Protein AF-A0A5Y2P9Z1-F1 (afdb_monomer_lite)

Foldseek 3Di:
DDDDDDDDPPPDPWDKDWDWDADPQFRTKTWIATPVGTAWIWTQGPVRDIDTDGPDDDDDPDCPVVCCVPCPPPVHDDPLRCQQPDFPDKDWADKDKPDKDFQCPPPDDAFQKDWPDKDDDPVDPTIIITIITGIWTRGNNDIDGDGD

pLDDT: mean 92.02, std 7.36, range [66.0, 98.75]

Structure (mmCIF, N/CA/C/O backbone):
data_AF-A0A5Y2P9Z1-F1
#
_entry.id   AF-A0A5Y2P9Z1-F1
#
loop_
_atom_site.group_PDB
_atom_site.id
_atom_site.type_symbol
_atom_site.label_atom_id
_atom_site.label_alt_id
_atom_site.label_comp_id
_atom_site.label_asym_id
_atom_site.label_entity_id
_atom_site.label_seq_id
_atom_site.pdbx_PDB_ins_code
_atom_site.Cartn_x
_atom_site.Cartn_y
_atom_site.Cartn_z
_atom_site.occupancy
_atom_site.B_iso_or_equiv
_atom_site.auth_seq_id
_atom_site.auth_comp_id
_atom_site.auth_asym_id
_atom_site.auth_atom_id
_atom_site.pdbx_PDB_model_num
ATOM 1 N N . ALA A 1 1 ? -35.886 14.455 26.149 1.00 67.25 1 ALA A N 1
ATOM 2 C CA . ALA A 1 1 ? -35.275 13.434 27.028 1.00 67.25 1 ALA A CA 1
ATOM 3 C C . ALA A 1 1 ? -34.103 12.786 26.298 1.00 67.25 1 ALA A C 1
ATOM 5 O O . ALA A 1 1 ? -34.228 12.558 25.100 1.00 67.25 1 ALA A O 1
ATOM 6 N N . LYS A 1 2 ? -32.978 12.516 26.974 1.00 78.50 2 LYS A N 1
ATOM 7 C CA . LYS A 1 2 ? -31.896 11.706 26.388 1.00 78.50 2 LYS A CA 1
ATOM 8 C C . LYS A 1 2 ? -32.355 10.244 26.412 1.00 78.50 2 LYS A C 1
ATOM 10 O O . LYS A 1 2 ? -32.705 9.750 27.478 1.00 78.50 2 LYS A O 1
ATOM 15 N N . ARG A 1 3 ? -32.448 9.597 25.248 1.00 88.06 3 ARG A N 1
ATOM 16 C CA . ARG A 1 3 ? -32.922 8.213 25.108 1.00 88.06 3 ARG A CA 1
ATOM 17 C C . ARG A 1 3 ? -31.726 7.314 24.818 1.00 88.06 3 ARG A C 1
ATOM 19 O O . ARG A 1 3 ? -31.027 7.544 23.838 1.00 88.06 3 ARG A O 1
ATOM 26 N N . MET A 1 4 ? -31.525 6.295 25.645 1.00 89.94 4 MET A N 1
ATOM 27 C CA . MET A 1 4 ? -30.696 5.141 25.300 1.00 89.94 4 MET A CA 1
ATOM 28 C C . MET A 1 4 ? -31.611 4.081 24.680 1.00 89.94 4 MET A C 1
ATOM 30 O O . MET A 1 4 ? -32.702 3.850 25.198 1.00 89.94 4 MET A O 1
ATOM 34 N N . THR A 1 5 ? -31.208 3.486 23.559 1.00 88.62 5 THR A N 1
ATOM 35 C CA . THR A 1 5 ? -31.968 2.418 22.891 1.00 88.62 5 THR A CA 1
ATOM 36 C C . THR A 1 5 ? -31.032 1.247 22.637 1.00 88.62 5 THR A C 1
ATOM 38 O O . THR A 1 5 ? -29.925 1.451 22.147 1.00 88.62 5 THR A O 1
ATOM 41 N N . MET A 1 6 ? -31.487 0.040 22.960 1.00 89.94 6 MET A N 1
ATOM 42 C CA . MET A 1 6 ? -30.854 -1.225 22.596 1.00 89.94 6 MET A CA 1
ATOM 43 C C . MET A 1 6 ? -31.926 -2.080 21.924 1.00 89.94 6 MET A C 1
ATOM 45 O O . MET A 1 6 ? -33.060 -2.129 22.401 1.00 89.94 6 MET A O 1
ATOM 49 N N . THR A 1 7 ? -31.597 -2.725 20.813 1.00 90.94 7 THR A N 1
ATOM 50 C CA . THR A 1 7 ? -32.539 -3.551 20.049 1.00 90.94 7 THR A CA 1
ATOM 51 C C . THR A 1 7 ? -31.838 -4.812 19.584 1.00 90.94 7 THR A C 1
ATOM 53 O O . THR A 1 7 ? -30.691 -4.746 19.154 1.00 90.94 7 THR A O 1
ATOM 56 N N . SER A 1 8 ? -32.547 -5.936 19.609 1.00 91.44 8 SER A N 1
ATOM 57 C CA . SER A 1 8 ? -32.098 -7.193 19.017 1.00 91.44 8 SER A CA 1
ATOM 58 C C . SER A 1 8 ? -33.165 -7.697 18.058 1.00 91.44 8 SER A C 1
ATOM 60 O O . SER A 1 8 ? -34.353 -7.660 18.376 1.00 91.44 8 SER A O 1
ATOM 62 N N . SER A 1 9 ? -32.733 -8.184 16.895 1.00 95.50 9 SER A N 1
ATOM 63 C CA . SER A 1 9 ? -33.605 -8.900 15.954 1.00 95.50 9 SER A CA 1
ATOM 64 C C . SER A 1 9 ? -33.667 -10.403 16.256 1.00 95.50 9 SER A C 1
ATOM 66 O O . 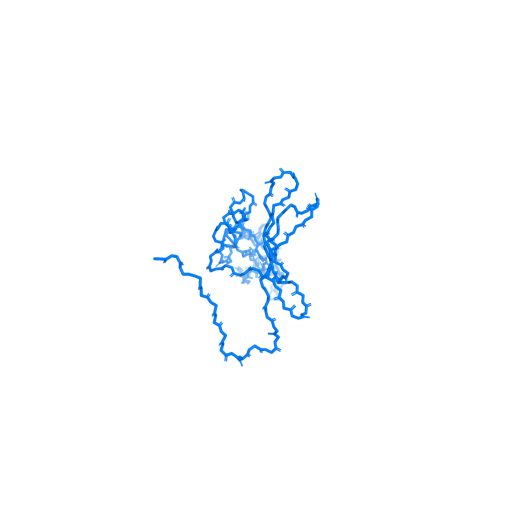SER A 1 9 ? -34.260 -11.152 15.487 1.00 95.50 9 SER A O 1
ATOM 68 N N . ASN A 1 10 ? -33.044 -10.845 17.357 1.00 94.12 10 ASN A N 1
ATOM 69 C CA . ASN A 1 10 ? -32.967 -12.243 17.784 1.00 94.12 10 ASN A CA 1
ATOM 70 C C . ASN A 1 10 ? -32.382 -13.193 16.717 1.00 94.12 10 ASN A C 1
ATOM 72 O O . ASN A 1 10 ? -32.840 -14.319 16.550 1.00 94.12 10 ASN A O 1
ATOM 76 N N . ASN A 1 11 ? -31.390 -12.718 15.963 1.00 95.31 11 ASN A N 1
ATOM 77 C CA . ASN A 1 11 ? -30.703 -13.475 14.911 1.00 95.31 11 ASN A CA 1
ATOM 78 C C . ASN A 1 11 ? -29.193 -13.635 15.157 1.00 95.31 11 ASN A C 1
ATOM 80 O O . ASN A 1 11 ? -28.513 -14.253 14.341 1.00 95.31 11 ASN A O 1
ATOM 84 N N . SER A 1 12 ? -28.665 -13.075 16.249 1.00 94.94 12 SER A N 1
ATOM 85 C CA . SER A 1 12 ? -27.287 -13.333 16.669 1.00 94.94 12 SER A CA 1
ATOM 86 C C . SER A 1 12 ? -27.182 -14.746 17.239 1.00 94.94 12 SER A C 1
ATOM 88 O O . SER A 1 12 ? -28.048 -15.165 18.004 1.00 94.94 12 SER A O 1
ATOM 90 N N . VAL A 1 13 ? -26.127 -15.473 16.867 1.00 96.88 13 VAL A N 1
ATOM 91 C CA . VAL A 1 13 ? -25.842 -16.822 17.393 1.00 96.88 13 VAL A CA 1
ATOM 92 C C . VAL A 1 13 ? -25.129 -16.752 18.747 1.00 96.88 13 VAL A C 1
ATOM 94 O O . VAL A 1 13 ? -25.255 -17.671 19.549 1.00 96.88 13 VAL A O 1
ATOM 97 N N . LEU A 1 14 ? -24.410 -15.656 18.996 1.00 97.38 14 LEU A N 1
ATOM 98 C CA . LEU A 1 14 ? -23.706 -15.371 20.244 1.00 97.38 14 LEU A CA 1
ATOM 99 C C . LEU A 1 14 ? -24.362 -14.189 20.953 1.00 97.38 14 LEU A C 1
ATOM 101 O O . LEU A 1 14 ? -24.985 -13.330 20.312 1.00 97.38 14 LEU A O 1
ATOM 105 N N . ASN A 1 15 ? -24.198 -14.116 22.266 1.00 95.25 15 ASN A N 1
ATOM 106 C CA . ASN A 1 15 ? -24.520 -12.898 22.997 1.00 95.25 15 ASN A CA 1
ATOM 107 C C . ASN A 1 15 ? -23.538 -11.784 22.625 1.00 95.25 15 ASN A C 1
ATOM 109 O O . ASN A 1 15 ? -22.428 -12.053 22.188 1.00 95.25 15 ASN A O 1
ATOM 113 N N . ALA A 1 16 ? -23.960 -10.538 22.814 1.00 95.06 16 ALA A N 1
ATOM 114 C CA . ALA A 1 16 ? -23.077 -9.383 22.766 1.00 95.06 16 ALA A CA 1
ATOM 115 C C . ALA A 1 16 ? -23.219 -8.618 24.078 1.00 95.06 16 ALA A C 1
ATOM 117 O O . ALA A 1 16 ? -24.334 -8.457 24.592 1.00 95.06 16 ALA A O 1
ATOM 118 N N . GLN A 1 17 ? -22.106 -8.134 24.604 1.00 95.62 17 GLN A N 1
ATOM 119 C CA . GLN A 1 17 ? -22.051 -7.442 25.876 1.00 95.62 17 GLN A CA 1
ATOM 120 C C . GLN A 1 17 ? -21.426 -6.059 25.709 1.00 95.62 17 GLN A C 1
ATOM 122 O O . GLN A 1 17 ? -20.555 -5.818 24.876 1.00 95.62 17 GLN A O 1
ATOM 127 N N . PHE A 1 18 ? -21.909 -5.134 26.534 1.00 96.88 18 PHE A N 1
ATOM 128 C CA . PHE A 1 18 ? -21.274 -3.850 26.777 1.00 96.88 18 PHE A CA 1
ATOM 129 C C . PHE A 1 18 ? -20.794 -3.842 28.222 1.00 96.88 18 PHE A C 1
ATOM 131 O O . PHE A 1 18 ? -21.602 -4.001 29.140 1.00 96.88 18 PHE A O 1
ATOM 138 N N . ASN A 1 19 ? -19.503 -3.605 28.417 1.00 97.69 19 ASN A N 1
ATOM 139 C CA . ASN A 1 19 ? -18.867 -3.624 29.722 1.00 97.69 19 ASN A CA 1
ATOM 140 C C . ASN A 1 19 ? -18.266 -2.254 30.053 1.00 97.69 19 ASN A C 1
ATOM 142 O O . ASN A 1 19 ? -17.587 -1.630 29.237 1.00 97.69 19 ASN A O 1
ATOM 146 N N . LEU A 1 20 ? -18.507 -1.793 31.282 1.00 97.94 20 LEU A N 1
ATOM 147 C CA . LEU A 1 20 ? -17.825 -0.650 31.887 1.00 97.94 20 LEU A CA 1
ATOM 148 C C . LEU A 1 20 ? -17.139 -1.140 33.157 1.00 97.94 20 LEU A C 1
ATOM 150 O O . LEU A 1 20 ? -17.803 -1.457 34.143 1.00 97.94 20 LEU A O 1
ATOM 154 N N . TRP A 1 21 ? -15.814 -1.198 33.121 1.00 98.50 21 TRP A N 1
ATOM 155 C CA . TRP A 1 21 ? -15.012 -1.729 34.216 1.00 98.50 21 TRP A CA 1
ATOM 156 C C . TRP A 1 21 ? -13.676 -0.992 34.334 1.00 98.50 21 TRP A C 1
ATOM 158 O O . TRP A 1 21 ? -13.356 -0.108 33.536 1.00 98.50 21 TRP A O 1
ATOM 168 N N . GLY A 1 22 ? -12.903 -1.321 35.363 1.00 97.75 22 GLY A N 1
ATOM 169 C CA . GLY A 1 22 ? -11.554 -0.804 35.536 1.00 97.75 22 GLY A CA 1
ATOM 170 C C . GLY A 1 22 ? -10.865 -1.388 36.761 1.00 97.75 22 GLY A C 1
ATOM 171 O O . GLY A 1 22 ? -11.504 -1.974 37.635 1.00 97.75 22 GLY A O 1
ATOM 172 N N . ASP A 1 23 ? -9.552 -1.211 36.808 1.00 97.50 23 ASP A N 1
ATOM 173 C CA . ASP A 1 23 ? -8.689 -1.574 37.929 1.00 97.50 23 ASP A CA 1
ATOM 174 C C . ASP A 1 23 ? -7.528 -0.567 38.069 1.00 97.50 23 ASP A C 1
ATOM 176 O O . ASP A 1 23 ? -7.505 0.477 37.413 1.00 97.50 23 ASP A O 1
ATOM 180 N N . GLY A 1 24 ? -6.556 -0.856 38.941 1.00 96.69 24 GLY A N 1
ATOM 181 C CA . GLY A 1 24 ? -5.409 0.029 39.175 1.00 96.69 24 GLY A CA 1
ATOM 182 C C . GLY A 1 24 ? -4.501 0.250 37.956 1.00 96.69 24 GLY A C 1
ATOM 183 O O . GLY A 1 24 ? -3.836 1.279 37.888 1.00 96.69 24 GLY A O 1
ATOM 184 N N . ASN A 1 25 ? -4.482 -0.674 36.991 1.00 96.62 25 ASN A N 1
ATOM 185 C CA . ASN A 1 25 ? -3.673 -0.593 35.770 1.00 96.62 25 ASN A CA 1
ATOM 186 C C . ASN A 1 25 ? -4.471 -0.050 34.576 1.00 96.62 25 ASN A C 1
ATOM 188 O O . ASN A 1 25 ? -3.896 0.527 33.652 1.00 96.62 25 ASN A O 1
ATOM 192 N N . ARG A 1 26 ? -5.795 -0.228 34.588 1.00 97.56 26 ARG A N 1
ATOM 193 C CA . ARG A 1 26 ? -6.730 0.258 33.568 1.00 97.56 26 ARG A CA 1
ATOM 194 C C . ARG A 1 26 ? -7.856 1.035 34.260 1.00 97.56 26 ARG A C 1
ATOM 196 O O . ARG A 1 26 ? -8.934 0.482 34.466 1.00 97.56 26 ARG A O 1
ATOM 203 N N . PRO A 1 27 ? -7.629 2.313 34.623 1.00 97.56 27 PRO A N 1
ATOM 204 C CA . PRO A 1 27 ? -8.575 3.101 35.416 1.00 97.56 27 PRO A CA 1
ATOM 205 C C . PRO A 1 27 ? -10.011 3.139 34.882 1.00 97.56 27 PRO A C 1
ATOM 207 O O . PRO A 1 27 ? -10.964 3.254 35.649 1.00 97.56 27 PRO A O 1
ATOM 210 N N . THR A 1 28 ? -10.188 3.103 33.561 1.00 98.50 28 THR A N 1
ATOM 211 C CA . THR A 1 28 ? -11.513 3.054 32.935 1.00 98.50 28 THR A CA 1
ATOM 212 C C . THR A 1 28 ? -11.417 2.352 31.593 1.00 98.50 28 THR A C 1
ATOM 214 O O . THR A 1 28 ? -10.634 2.775 30.741 1.00 98.50 28 THR A O 1
ATOM 217 N N . VAL A 1 29 ? -12.244 1.330 31.398 1.00 98.75 29 VAL A N 1
ATOM 218 C CA . VAL A 1 29 ? -12.391 0.569 30.158 1.00 98.75 29 VAL A CA 1
ATOM 219 C C . VAL A 1 29 ? -13.867 0.549 29.769 1.00 98.75 29 VAL A C 1
ATOM 221 O O . VAL A 1 29 ? -14.731 0.241 30.588 1.00 98.75 29 VAL A O 1
ATOM 224 N N . ILE A 1 30 ? -14.141 0.891 28.512 1.00 98.69 30 ILE A N 1
ATOM 225 C CA . ILE A 1 30 ? -15.434 0.695 27.854 1.00 98.69 30 ILE A CA 1
ATOM 226 C C . ILE A 1 30 ? -15.207 -0.356 26.771 1.00 98.69 30 ILE A C 1
ATOM 228 O O . ILE A 1 30 ? -14.477 -0.083 25.816 1.00 98.69 30 ILE A O 1
ATOM 232 N N . GLU A 1 31 ? -15.800 -1.534 26.930 1.00 98.62 31 GLU A N 1
ATOM 233 C CA . GLU A 1 31 ? -15.493 -2.744 26.158 1.00 98.62 31 GLU A CA 1
ATOM 234 C C . GLU A 1 31 ? -16.754 -3.356 25.540 1.00 98.62 31 GLU A C 1
ATOM 236 O O . GLU A 1 31 ? -17.840 -3.280 26.120 1.00 98.62 31 GLU A O 1
ATOM 241 N N . LEU A 1 32 ? -16.594 -3.920 24.342 1.00 98.38 32 LEU A N 1
ATOM 242 C CA . LEU A 1 32 ? -17.585 -4.748 23.664 1.00 98.38 32 LEU A CA 1
ATOM 243 C C . LEU A 1 32 ? -17.002 -6.149 23.454 1.00 98.38 32 LEU A C 1
ATOM 245 O O . LEU A 1 32 ? -15.905 -6.279 22.901 1.00 98.38 32 LEU A O 1
ATOM 249 N N . ASP A 1 33 ? -17.759 -7.169 23.836 1.00 98.19 33 ASP A N 1
ATOM 250 C CA . ASP A 1 33 ? -17.417 -8.588 23.695 1.00 98.19 33 ASP A CA 1
ATOM 251 C C . ASP A 1 33 ? -18.630 -9.416 23.258 1.00 98.19 33 ASP A C 1
ATOM 253 O O . ASP A 1 33 ? -19.756 -8.913 23.182 1.00 98.19 33 ASP A O 1
ATOM 257 N N . ASP A 1 34 ? -18.356 -10.671 22.909 1.00 97.81 34 ASP A N 1
ATOM 258 C CA . ASP A 1 34 ? -19.325 -11.750 22.767 1.00 97.81 34 ASP A CA 1
ATOM 259 C C . ASP A 1 34 ? -18.917 -12.969 23.619 1.00 97.81 34 ASP A C 1
ATOM 261 O O . ASP A 1 34 ? -17.939 -12.945 24.371 1.00 97.81 34 ASP A O 1
ATOM 265 N N . ASP A 1 35 ? -19.642 -14.081 23.471 1.00 98.00 35 ASP A N 1
ATOM 266 C CA . ASP A 1 35 ? -19.353 -15.335 24.185 1.00 98.00 35 ASP A CA 1
ATOM 267 C C . ASP A 1 35 ? -17.955 -15.929 23.889 1.00 98.00 35 ASP A C 1
ATOM 269 O O . ASP A 1 35 ? -17.510 -16.843 24.588 1.00 98.00 35 ASP A O 1
ATOM 273 N N . GLN A 1 36 ? -17.267 -15.459 22.845 1.00 97.25 36 GLN A N 1
ATOM 274 C CA . GLN A 1 36 ? -15.946 -15.920 22.411 1.00 97.25 36 GLN A CA 1
ATOM 275 C C . GLN A 1 36 ? -14.817 -14.947 22.781 1.00 97.25 36 GLN A C 1
ATOM 277 O O . GLN A 1 36 ? -13.644 -15.321 22.692 1.00 97.25 36 GLN A O 1
ATOM 282 N N . GLY A 1 37 ? -15.142 -13.735 23.233 1.00 97.44 37 GLY A N 1
ATOM 283 C CA . GLY A 1 37 ? -14.192 -12.766 23.768 1.00 97.44 37 GLY A CA 1
ATOM 284 C C . GLY A 1 37 ? -14.433 -11.337 23.287 1.00 97.44 37 GLY A C 1
ATOM 285 O O . GLY A 1 37 ? -15.429 -11.013 22.647 1.00 97.44 37 GLY A O 1
ATOM 286 N N . TRP A 1 38 ? -13.486 -10.456 23.604 1.00 98.06 38 TRP A N 1
ATOM 287 C CA . TRP A 1 38 ? -13.582 -9.032 23.291 1.00 98.06 38 TRP A CA 1
ATOM 288 C C . TRP A 1 38 ? -13.333 -8.720 21.816 1.00 98.06 38 TRP A C 1
ATOM 290 O O . TRP A 1 38 ? -12.442 -9.279 21.168 1.00 98.06 38 TRP A O 1
ATOM 300 N N . HIS A 1 39 ? -14.126 -7.780 21.303 1.00 98.44 39 HIS A N 1
ATOM 301 C CA . HIS A 1 39 ? -14.035 -7.247 19.945 1.00 98.44 39 HIS A CA 1
ATOM 302 C C . HIS A 1 39 ? -13.229 -5.963 19.932 1.00 98.44 39 HIS A C 1
ATOM 304 O O . HIS A 1 39 ? -12.299 -5.808 19.144 1.00 98.44 39 HIS A O 1
ATOM 310 N N . LEU A 1 40 ? -13.601 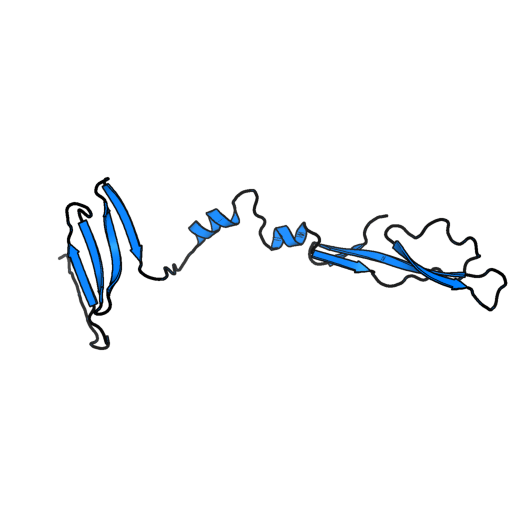-5.016 20.793 1.00 98.62 40 LEU A N 1
ATOM 311 C CA . LEU A 1 40 ? -12.949 -3.721 20.888 1.00 98.62 40 LEU A CA 1
ATOM 312 C C . LEU A 1 40 ? -13.125 -3.111 22.270 1.00 98.62 40 LEU A C 1
ATOM 314 O O . LEU A 1 40 ? -14.100 -3.380 22.969 1.00 98.62 40 LEU A O 1
ATOM 318 N N . TYR A 1 41 ? -12.210 -2.221 22.628 1.00 98.62 41 TYR A N 1
ATOM 319 C CA . TYR A 1 41 ? -12.376 -1.360 23.786 1.00 98.62 41 TYR A CA 1
ATOM 320 C C . TYR A 1 41 ? -11.755 0.011 23.554 1.00 98.62 41 TYR A C 1
ATOM 322 O O . TYR A 1 41 ? -10.789 0.180 22.806 1.00 98.62 41 TYR A O 1
ATOM 330 N N . SER A 1 42 ? -12.284 0.996 24.271 1.00 98.56 42 SER A N 1
ATOM 331 C CA . SER A 1 42 ? -11.545 2.214 24.584 1.00 98.56 42 SER A CA 1
ATOM 332 C C . SER A 1 42 ? -11.144 2.184 26.052 1.00 98.56 42 SER A C 1
ATOM 334 O O . SER A 1 42 ? -11.931 1.761 26.898 1.00 98.56 42 SER A O 1
ATOM 336 N N . GLN A 1 43 ? -9.932 2.627 26.369 1.00 98.50 43 GLN A N 1
ATOM 337 C CA . GLN A 1 43 ? -9.493 2.751 27.755 1.00 98.50 43 GLN A CA 1
ATOM 338 C C . GLN A 1 43 ? -8.749 4.051 28.009 1.00 98.50 43 GLN A C 1
ATOM 340 O O . GLN A 1 43 ? -8.090 4.588 27.116 1.00 98.50 43 GLN A O 1
ATOM 345 N N . ARG A 1 44 ? -8.802 4.510 29.259 1.00 98.50 44 ARG A N 1
ATOM 346 C CA . ARG A 1 44 ? -7.842 5.469 29.802 1.00 98.50 44 ARG A CA 1
ATOM 347 C C . ARG A 1 44 ? -6.760 4.713 30.563 1.00 98.50 44 ARG A C 1
ATOM 349 O O . ARG A 1 44 ? -7.076 3.891 31.418 1.00 98.50 44 ARG A O 1
ATOM 356 N N . ASN A 1 45 ? -5.508 5.020 30.260 1.00 97.75 45 ASN A N 1
ATOM 357 C CA . ASN A 1 45 ? -4.329 4.482 30.928 1.00 97.75 45 ASN A CA 1
ATOM 358 C C . ASN A 1 45 ? -4.032 5.235 32.232 1.00 97.75 45 ASN A C 1
ATOM 360 O O . ASN A 1 45 ? -4.538 6.336 32.462 1.00 97.75 45 ASN A O 1
ATOM 364 N N . THR A 1 46 ? -3.174 4.663 33.077 1.00 97.94 46 THR A N 1
ATOM 365 C CA . THR A 1 46 ? -2.726 5.286 34.336 1.00 97.94 46 THR A CA 1
ATOM 366 C C . THR A 1 46 ? -1.967 6.598 34.128 1.00 97.94 46 THR A C 1
ATOM 368 O O . THR A 1 46 ? -2.019 7.470 34.990 1.00 97.94 46 THR A O 1
ATOM 371 N N . ASP A 1 47 ? -1.330 6.781 32.970 1.00 97.69 47 ASP A N 1
ATOM 372 C CA . ASP A 1 47 ? -0.672 8.030 32.559 1.00 97.69 47 ASP A CA 1
ATOM 373 C C . ASP A 1 47 ? -1.645 9.077 31.977 1.00 97.69 47 ASP A C 1
ATOM 375 O O . ASP A 1 47 ? -1.238 10.157 31.553 1.00 97.69 47 ASP A O 1
ATOM 379 N N . GLY A 1 48 ? -2.941 8.761 31.936 1.00 97.31 48 GLY A N 1
ATOM 380 C CA . GLY A 1 48 ? -3.983 9.617 31.387 1.00 97.31 48 GLY A CA 1
ATOM 381 C C . GLY A 1 48 ? -4.132 9.554 29.866 1.00 97.31 48 GLY A C 1
ATOM 382 O O . GLY A 1 48 ? -5.087 10.142 29.355 1.00 97.31 48 GLY A O 1
ATOM 383 N N . SER A 1 49 ? -3.277 8.839 29.131 1.00 98.31 49 SER A N 1
ATOM 384 C CA . SER A 1 49 ? -3.464 8.617 27.692 1.00 98.31 49 SER A CA 1
ATOM 385 C C . SER A 1 49 ? -4.701 7.754 27.410 1.00 98.31 49 SER A C 1
ATOM 387 O O . SER A 1 49 ? -5.221 7.062 28.289 1.00 98.31 49 SER A O 1
ATOM 389 N N . ILE A 1 50 ? -5.213 7.829 26.180 1.00 98.38 50 ILE A N 1
ATOM 390 C CA . ILE A 1 50 ? -6.362 7.037 25.725 1.00 98.38 50 ILE A CA 1
ATOM 391 C C . ILE A 1 50 ? -5.894 6.078 24.640 1.00 98.38 50 ILE A C 1
ATOM 393 O O . ILE A 1 50 ? -5.141 6.467 23.747 1.00 98.38 50 ILE A O 1
ATOM 397 N N . GLN A 1 51 ? -6.386 4.845 24.693 1.00 97.75 51 GLN A N 1
ATOM 398 C CA . GLN A 1 51 ? -6.207 3.857 23.637 1.00 97.75 51 GLN A CA 1
ATOM 399 C C . GLN A 1 51 ? -7.563 3.359 23.147 1.00 97.75 51 GLN A C 1
ATOM 401 O O . GLN A 1 51 ? -8.486 3.181 23.940 1.00 97.75 51 GLN A O 1
ATOM 406 N N . PHE A 1 52 ? -7.655 3.123 21.841 1.00 98.50 52 PHE A N 1
ATOM 407 C CA . PHE A 1 52 ? -8.752 2.410 21.198 1.00 98.50 52 PHE A CA 1
ATOM 408 C C . PHE A 1 52 ? -8.161 1.183 20.514 1.00 98.50 52 PHE A C 1
ATOM 410 O O . PHE A 1 52 ? -7.251 1.317 19.694 1.00 98.50 52 PHE A O 1
ATOM 417 N N . VAL A 1 53 ? -8.628 -0.001 20.889 1.00 98.44 53 VAL A N 1
ATOM 418 C CA . VAL A 1 53 ? -8.027 -1.276 20.493 1.00 98.44 53 VAL A CA 1
ATOM 419 C C . VAL A 1 53 ? -9.118 -2.161 19.916 1.00 98.44 53 VAL A C 1
ATOM 421 O O . VAL A 1 53 ? -10.211 -2.235 20.470 1.00 98.44 53 VAL A O 1
ATOM 424 N N . VAL A 1 54 ? -8.811 -2.813 18.796 1.00 98.56 54 VAL A N 1
ATOM 425 C CA . VAL A 1 54 ? -9.707 -3.721 18.077 1.00 98.56 54 VAL A CA 1
ATOM 426 C C . VAL A 1 54 ? -9.005 -5.066 17.923 1.00 98.56 54 VAL A C 1
ATOM 428 O O . VAL A 1 54 ? -7.871 -5.122 17.448 1.00 98.56 54 VAL A O 1
ATOM 431 N N . ASN A 1 55 ? -9.681 -6.143 18.306 1.00 98.25 55 ASN A N 1
ATOM 432 C CA . ASN A 1 55 ? -9.256 -7.526 18.118 1.00 98.25 55 ASN A CA 1
ATOM 433 C C . ASN A 1 55 ? -9.617 -8.008 16.704 1.00 98.25 55 ASN A C 1
ATOM 435 O O . ASN A 1 55 ? -10.428 -8.911 16.512 1.00 98.25 55 ASN A O 1
ATOM 439 N N . GLY A 1 56 ? -9.088 -7.329 15.686 1.00 97.62 56 GLY A N 1
ATOM 440 C CA . GLY A 1 56 ? -9.469 -7.576 14.301 1.00 97.62 56 GLY A CA 1
ATOM 441 C C . GLY A 1 56 ? -9.022 -6.478 13.344 1.00 97.62 56 GLY A C 1
ATOM 442 O O . GLY A 1 56 ? -8.090 -5.722 13.617 1.00 97.62 56 GLY A O 1
ATOM 443 N N . GLN A 1 57 ? -9.688 -6.404 12.193 1.00 98.06 57 GLN A N 1
ATOM 444 C CA . GLN A 1 57 ? -9.407 -5.403 11.166 1.00 98.06 57 GLN A CA 1
ATOM 445 C C . GLN A 1 57 ? -10.230 -4.130 11.381 1.00 98.06 57 GLN A C 1
ATOM 447 O O . GLN A 1 57 ? -11.407 -4.187 11.727 1.00 98.06 57 GLN A O 1
ATOM 452 N N . VAL A 1 58 ? -9.617 -2.979 11.098 1.00 97.31 58 VAL A N 1
ATOM 453 C CA . VAL A 1 58 ? -10.304 -1.685 11.017 1.00 97.31 58 VAL A CA 1
ATOM 454 C C . VAL A 1 58 ? -10.365 -1.269 9.550 1.00 97.31 58 VAL A C 1
ATOM 456 O O . VAL A 1 58 ? -9.329 -1.028 8.928 1.00 97.31 58 VAL A O 1
ATOM 459 N N . ILE A 1 59 ? -11.581 -1.202 9.004 1.00 97.38 59 ILE A N 1
ATOM 460 C CA . ILE A 1 59 ? -11.851 -0.845 7.605 1.00 97.38 59 ILE A CA 1
ATOM 461 C C . ILE A 1 59 ? -12.629 0.482 7.578 1.00 97.38 59 ILE A C 1
ATOM 463 O O . ILE A 1 59 ? -13.854 0.462 7.670 1.00 97.38 59 ILE A O 1
ATOM 467 N N . PRO A 1 60 ? -11.955 1.647 7.541 1.00 96.69 60 PRO A N 1
ATOM 468 C CA . PRO A 1 60 ? -12.612 2.936 7.347 1.00 96.69 60 PRO A CA 1
ATOM 469 C C . PRO A 1 60 ? -13.119 3.119 5.911 1.00 96.69 60 PRO A C 1
ATOM 471 O O . PRO A 1 60 ? -12.503 2.649 4.958 1.00 96.69 60 PRO A O 1
ATOM 474 N N . ASP A 1 61 ? -14.170 3.925 5.750 1.00 98.06 61 ASP A N 1
ATOM 475 C CA . ASP A 1 61 ? -14.660 4.358 4.430 1.00 98.06 61 ASP A CA 1
ATOM 476 C C . ASP A 1 61 ? -13.646 5.245 3.682 1.00 98.06 61 ASP A C 1
ATOM 478 O O . ASP A 1 61 ? -13.707 5.390 2.461 1.00 98.06 61 ASP A O 1
ATOM 482 N N . ASN A 1 62 ? -12.717 5.874 4.411 1.00 96.38 62 ASN A N 1
ATOM 483 C CA . ASN A 1 62 ? -11.720 6.787 3.862 1.00 96.38 62 ASN A CA 1
ATOM 484 C C . ASN A 1 62 ? -10.362 6.618 4.562 1.00 96.38 62 ASN A C 1
ATOM 486 O O . ASN A 1 62 ? -10.235 6.877 5.759 1.00 96.38 62 ASN A O 1
ATOM 490 N N . TYR A 1 63 ? -9.341 6.237 3.789 1.00 94.69 63 TYR A N 1
ATOM 491 C CA . TYR A 1 63 ? -7.954 6.073 4.238 1.00 94.69 63 TYR A CA 1
ATOM 492 C C . TYR A 1 63 ? -7.069 7.306 3.989 1.00 94.69 63 TYR A C 1
ATOM 494 O O . TYR A 1 63 ? -5.872 7.261 4.258 1.00 94.69 63 TYR A O 1
ATOM 502 N N . GLY A 1 64 ? -7.619 8.431 3.523 1.00 92.62 64 GLY A N 1
ATOM 503 C CA . GLY A 1 64 ? -6.850 9.580 3.033 1.00 92.62 64 GLY A CA 1
ATOM 504 C C . GLY A 1 64 ? -5.837 10.161 4.027 1.00 92.62 64 GLY A C 1
ATOM 505 O O . GLY A 1 64 ? -4.765 10.610 3.627 1.00 92.62 64 GLY A O 1
ATOM 506 N N . ASN A 1 65 ? -6.116 10.106 5.332 1.00 91.00 65 ASN A N 1
ATOM 507 C CA . ASN A 1 65 ? -5.163 10.501 6.374 1.00 91.00 65 ASN A CA 1
ATOM 508 C C . ASN A 1 65 ? -3.985 9.518 6.518 1.00 91.00 65 ASN A C 1
ATOM 510 O O . ASN A 1 65 ? -2.884 9.938 6.870 1.00 91.00 65 ASN A O 1
ATOM 514 N N . PHE A 1 66 ? -4.191 8.223 6.266 1.00 91.31 66 PHE A N 1
ATOM 515 C CA . PHE A 1 66 ? -3.125 7.221 6.227 1.00 91.31 66 PHE A CA 1
ATOM 516 C C . PHE A 1 66 ? -2.334 7.329 4.926 1.00 91.31 66 PHE A C 1
ATOM 518 O O . PHE A 1 66 ? -1.106 7.433 4.974 1.00 91.31 66 PHE A O 1
ATOM 525 N N . ASP A 1 67 ? -3.036 7.382 3.796 1.00 86.50 67 ASP A N 1
ATOM 526 C CA . ASP A 1 67 ? -2.458 7.484 2.456 1.00 86.50 67 ASP A CA 1
ATOM 527 C C . ASP A 1 67 ? -1.546 8.704 2.343 1.00 86.50 67 ASP A C 1
ATOM 529 O O . ASP A 1 67 ? -0.410 8.587 1.885 1.00 86.50 67 ASP A O 1
ATOM 533 N N . ALA A 1 68 ? -1.980 9.859 2.860 1.00 84.00 68 ALA A N 1
ATOM 534 C CA . ALA A 1 68 ? -1.169 11.071 2.873 1.00 84.00 68 ALA A CA 1
ATOM 535 C C . ALA A 1 68 ? 0.174 10.870 3.593 1.00 84.00 68 ALA A C 1
ATOM 537 O O . ALA A 1 68 ? 1.192 11.353 3.113 1.00 84.00 68 ALA A O 1
ATOM 538 N N . ARG A 1 69 ? 0.228 10.131 4.707 1.00 84.12 69 ARG A N 1
ATOM 539 C CA . ARG A 1 69 ? 1.490 9.917 5.441 1.00 84.12 69 ARG A CA 1
ATOM 540 C C . ARG A 1 69 ? 2.464 9.000 4.708 1.00 84.12 69 ARG A C 1
ATOM 542 O O . ARG A 1 69 ? 3.667 9.231 4.780 1.00 84.12 69 ARG A O 1
ATOM 549 N N . TYR A 1 70 ? 1.966 7.959 4.044 1.00 80.69 70 TYR A N 1
ATOM 550 C CA . TYR A 1 70 ? 2.829 6.941 3.436 1.00 80.69 70 TYR A CA 1
ATOM 551 C C . TYR A 1 70 ? 3.145 7.209 1.960 1.00 80.69 70 TYR A C 1
ATOM 553 O O . TYR A 1 70 ? 4.235 6.866 1.511 1.00 80.69 70 TYR A O 1
ATOM 561 N N . LEU A 1 71 ? 2.253 7.869 1.215 1.00 68.69 71 LEU A N 1
ATOM 562 C CA . LEU A 1 71 ? 2.450 8.164 -0.211 1.00 68.69 71 LEU A CA 1
ATOM 563 C C . LEU A 1 71 ? 3.155 9.499 -0.475 1.00 68.69 71 LEU A C 1
ATOM 565 O O . LEU A 1 71 ? 3.668 9.687 -1.571 1.00 68.69 71 LEU A O 1
ATOM 569 N N . THR A 1 72 ? 3.206 10.418 0.497 1.00 66.75 72 THR A N 1
ATOM 570 C CA . THR A 1 72 ? 3.848 11.740 0.314 1.00 66.75 72 THR A CA 1
ATOM 571 C C . THR A 1 72 ? 5.156 11.915 1.081 1.00 66.75 72 THR A C 1
ATOM 573 O O . THR A 1 72 ? 5.740 12.999 1.057 1.00 66.75 72 THR A O 1
ATOM 576 N N . SER A 1 73 ? 5.659 10.872 1.760 1.00 66.31 73 SER A N 1
ATOM 577 C CA . SER A 1 73 ? 6.987 10.963 2.374 1.00 66.31 73 SER A CA 1
ATOM 578 C C . SER A 1 73 ? 8.003 11.253 1.262 1.00 66.31 73 SER A C 1
ATOM 580 O O . SER A 1 73 ? 8.052 10.517 0.281 1.00 66.31 73 SER A O 1
ATOM 582 N N . GLY A 1 74 ? 8.761 12.350 1.372 1.00 66.00 74 GLY A N 1
ATOM 583 C CA . GLY A 1 74 ? 9.470 13.006 0.256 1.00 66.00 74 GLY A CA 1
ATOM 584 C C . GLY A 1 74 ? 10.523 12.190 -0.513 1.00 66.00 74 GLY A C 1
ATOM 585 O O . GLY A 1 74 ? 11.175 12.736 -1.394 1.00 66.00 74 GLY A O 1
ATOM 586 N N . ASN A 1 75 ? 10.678 10.901 -0.207 1.00 73.12 75 ASN A N 1
ATOM 587 C CA . ASN A 1 75 ? 11.544 9.951 -0.905 1.00 73.12 75 ASN A CA 1
ATOM 588 C C . ASN A 1 75 ? 10.772 8.787 -1.566 1.00 73.12 75 ASN A C 1
ATOM 590 O O . ASN A 1 75 ? 11.402 7.885 -2.115 1.00 73.12 75 ASN A O 1
ATOM 594 N N . VAL A 1 76 ? 9.436 8.771 -1.502 1.00 81.06 76 VAL A N 1
ATOM 595 C CA . VAL A 1 76 ? 8.588 7.731 -2.102 1.00 81.06 76 VAL A CA 1
ATOM 596 C C . VAL A 1 76 ? 7.947 8.282 -3.368 1.00 81.06 76 VAL A C 1
ATOM 598 O O . VAL A 1 76 ? 7.258 9.295 -3.335 1.00 81.06 76 VAL A O 1
ATOM 601 N N . TYR A 1 77 ? 8.171 7.594 -4.484 1.00 83.06 77 TYR A N 1
ATOM 602 C CA . TYR A 1 77 ? 7.479 7.859 -5.740 1.00 83.06 77 TYR A CA 1
ATOM 603 C C . TYR A 1 77 ? 6.228 6.992 -5.821 1.00 83.06 77 TYR A C 1
ATOM 605 O O . TYR A 1 77 ? 6.267 5.793 -5.534 1.00 83.06 77 TYR A O 1
ATOM 613 N N . THR A 1 78 ? 5.130 7.566 -6.296 1.00 85.69 78 THR A N 1
ATOM 614 C CA . THR A 1 78 ? 3.983 6.792 -6.772 1.00 85.69 78 THR A CA 1
ATOM 615 C C . THR A 1 78 ? 4.411 5.844 -7.897 1.00 85.69 78 THR A C 1
ATOM 617 O O . THR A 1 78 ? 5.460 6.014 -8.534 1.00 85.69 78 THR A O 1
ATOM 620 N N . LYS A 1 79 ? 3.572 4.843 -8.201 1.00 87.06 79 LYS A N 1
ATOM 621 C CA . LYS A 1 79 ? 3.820 3.943 -9.337 1.00 87.06 79 LYS A CA 1
ATOM 622 C C . LYS A 1 79 ? 4.019 4.735 -10.637 1.00 87.06 79 LYS A C 1
ATOM 624 O O . LYS A 1 79 ? 4.970 4.474 -11.362 1.00 87.06 79 LYS A O 1
ATOM 629 N N . GLY A 1 80 ? 3.168 5.731 -10.897 1.00 89.81 80 GLY A N 1
ATOM 630 C CA . GLY A 1 80 ? 3.260 6.558 -12.104 1.00 89.81 80 GLY A CA 1
ATOM 631 C C . GLY A 1 80 ? 4.554 7.375 -12.187 1.00 89.81 80 GLY A C 1
ATOM 632 O O . GLY A 1 80 ? 5.170 7.449 -13.247 1.00 89.81 80 GLY A O 1
ATOM 633 N N . GLU A 1 81 ? 5.014 7.948 -11.074 1.00 90.81 81 GLU A N 1
ATOM 634 C CA . GLU A 1 81 ? 6.291 8.676 -11.031 1.00 90.81 81 GLU A CA 1
ATOM 635 C C . GLU A 1 81 ? 7.491 7.749 -11.238 1.00 90.81 81 GLU A C 1
ATOM 637 O O . GLU A 1 81 ? 8.408 8.086 -11.991 1.00 90.81 81 GLU A O 1
ATOM 642 N N . SER A 1 82 ? 7.466 6.569 -10.610 1.00 91.56 82 SER A N 1
ATOM 643 C CA . SER A 1 82 ? 8.501 5.546 -10.781 1.00 91.56 82 SER A CA 1
ATOM 644 C C . SER A 1 82 ? 8.560 5.058 -12.226 1.00 91.56 82 SER A C 1
ATOM 646 O O . SER A 1 82 ? 9.643 4.977 -12.804 1.00 91.56 82 SER A O 1
ATOM 648 N N . ASP A 1 83 ? 7.401 4.796 -12.834 1.00 94.56 83 ASP A N 1
ATOM 649 C CA . ASP A 1 83 ? 7.303 4.306 -14.207 1.00 94.56 83 ASP A CA 1
ATOM 650 C C . ASP A 1 83 ? 7.873 5.299 -15.234 1.00 94.56 83 ASP A C 1
ATOM 652 O O . ASP A 1 83 ? 8.450 4.904 -16.250 1.00 94.56 83 ASP A O 1
ATOM 656 N N . ASN A 1 84 ? 7.731 6.597 -14.962 1.00 93.69 84 ASN A N 1
ATOM 657 C CA . ASN A 1 84 ? 8.248 7.664 -15.814 1.00 93.69 84 ASN A CA 1
ATOM 658 C C . ASN A 1 84 ? 9.746 7.929 -15.629 1.00 93.69 84 ASN A C 1
ATOM 660 O O . ASN A 1 84 ? 10.366 8.531 -16.504 1.00 93.69 84 ASN A O 1
ATOM 664 N N . ARG A 1 85 ? 10.327 7.503 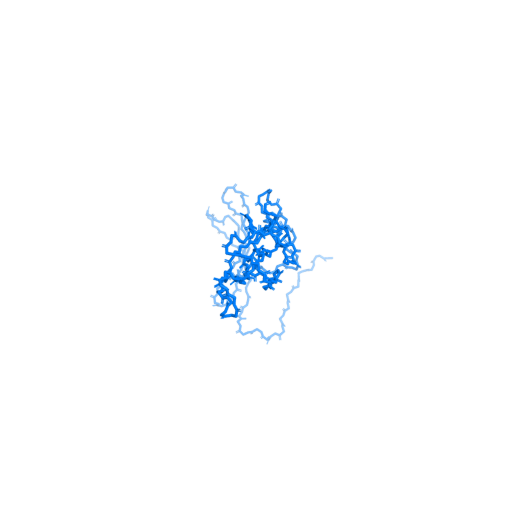-14.504 1.00 92.81 85 ARG A N 1
ATOM 665 C CA . ARG A 1 85 ? 11.707 7.825 -14.131 1.00 92.81 85 ARG A CA 1
ATOM 666 C C . ARG A 1 85 ? 12.678 6.676 -14.341 1.00 92.81 85 ARG A C 1
ATOM 668 O O . ARG A 1 85 ? 13.823 6.911 -14.719 1.00 92.81 85 ARG A O 1
ATOM 675 N N . TYR A 1 86 ? 12.248 5.457 -14.043 1.00 95.00 86 TYR A N 1
ATOM 676 C CA . TYR A 1 86 ? 13.137 4.309 -13.958 1.00 95.00 86 TYR A CA 1
ATOM 677 C C . TYR A 1 86 ? 12.974 3.380 -15.157 1.00 95.00 86 TYR A C 1
ATOM 679 O O . TYR A 1 86 ? 11.870 3.148 -15.649 1.00 95.00 86 TYR A O 1
ATOM 687 N N . VAL A 1 87 ? 14.100 2.829 -15.614 1.00 96.94 87 VAL A N 1
ATOM 688 C CA . VAL A 1 87 ? 14.119 1.799 -16.654 1.00 96.94 87 VAL A CA 1
ATOM 689 C C . VAL A 1 87 ? 13.502 0.524 -16.092 1.00 96.94 87 VAL A C 1
ATOM 691 O O . VAL A 1 87 ? 13.988 -0.019 -15.103 1.00 96.94 87 VAL A O 1
ATOM 694 N N . GLN A 1 88 ? 12.446 0.037 -16.737 1.00 96.75 88 GLN A N 1
ATOM 695 C CA . GLN A 1 88 ? 11.730 -1.172 -16.309 1.00 96.75 88 GLN A CA 1
ATOM 696 C C . GLN A 1 88 ? 12.187 -2.413 -17.072 1.00 96.75 88 GLN A C 1
ATOM 698 O O . GLN A 1 88 ? 12.013 -3.535 -16.605 1.00 96.75 88 GLN A O 1
ATOM 703 N N . ASN A 1 89 ? 12.717 -2.217 -18.280 1.00 97.88 89 ASN A N 1
ATOM 704 C CA . ASN A 1 89 ? 13.161 -3.298 -19.147 1.00 97.88 89 ASN A CA 1
ATOM 705 C C . ASN A 1 89 ? 14.181 -2.792 -20.175 1.00 97.88 89 ASN A C 1
ATOM 707 O O . ASN A 1 89 ? 14.202 -1.604 -20.504 1.00 97.88 89 ASN A O 1
ATOM 711 N N . ILE A 1 90 ? 15.001 -3.699 -20.703 1.00 96.88 90 ILE A N 1
ATOM 712 C CA . ILE A 1 90 ? 16.007 -3.440 -21.734 1.00 96.88 90 ILE A CA 1
ATOM 713 C C . ILE A 1 90 ? 15.902 -4.530 -22.800 1.00 96.88 90 ILE A C 1
ATOM 715 O O . ILE A 1 90 ? 15.824 -5.716 -22.486 1.00 96.88 90 ILE A O 1
ATOM 719 N N . GLN A 1 91 ? 15.928 -4.138 -24.071 1.00 96.25 91 GLN A N 1
ATOM 720 C CA . GLN A 1 91 ? 15.893 -5.080 -25.185 1.00 96.25 91 GLN A CA 1
ATOM 721 C C . GLN A 1 91 ? 16.724 -4.608 -26.377 1.00 96.25 91 GLN A C 1
ATOM 723 O O . GLN A 1 91 ? 17.133 -3.452 -26.477 1.00 96.25 91 GLN A O 1
ATOM 728 N N . ARG A 1 92 ? 16.898 -5.509 -27.346 1.00 95.69 92 ARG A N 1
ATOM 729 C CA . ARG A 1 92 ? 17.351 -5.145 -28.692 1.00 95.69 92 ARG A CA 1
ATOM 730 C C . ARG A 1 92 ? 16.145 -4.788 -29.546 1.00 95.69 92 ARG A C 1
ATOM 732 O O . ARG A 1 92 ? 15.240 -5.612 -29.668 1.00 95.69 92 ARG A O 1
ATOM 739 N N . GLY A 1 93 ? 16.168 -3.630 -30.197 1.00 95.38 93 GLY A N 1
ATOM 740 C CA . GLY A 1 93 ? 15.161 -3.270 -31.195 1.00 95.38 93 GLY A CA 1
ATOM 741 C C . GLY A 1 93 ? 15.284 -4.098 -32.477 1.00 95.38 93 GLY A C 1
ATOM 742 O O . GLY A 1 93 ? 16.008 -5.097 -32.527 1.00 95.38 93 GLY A O 1
ATOM 743 N N . ALA A 1 94 ? 14.557 -3.714 -33.524 1.00 95.38 94 ALA A N 1
ATOM 744 C CA . ALA A 1 94 ? 14.578 -4.406 -34.814 1.00 95.38 94 ALA A CA 1
ATOM 745 C C . ALA A 1 94 ? 15.972 -4.364 -35.485 1.00 95.38 94 ALA A C 1
ATOM 747 O O . ALA A 1 94 ? 16.716 -3.404 -35.280 1.00 95.38 94 ALA A O 1
ATOM 748 N N . PRO A 1 95 ? 16.352 -5.394 -36.266 1.00 94.88 95 PRO A N 1
ATOM 749 C CA . PRO A 1 95 ? 17.603 -5.378 -37.016 1.00 94.88 95 PRO A CA 1
ATOM 750 C C . PRO A 1 95 ? 17.567 -4.370 -38.168 1.00 94.88 95 PRO A C 1
ATOM 752 O O . PRO A 1 95 ? 16.575 -4.277 -38.888 1.00 94.88 95 PRO A O 1
ATOM 755 N N . VAL A 1 96 ? 18.680 -3.661 -38.348 1.00 92.44 96 VAL A N 1
ATOM 756 C CA . VAL A 1 96 ? 18.941 -2.718 -39.438 1.00 92.44 96 VAL A CA 1
ATOM 757 C C . VAL A 1 96 ? 20.071 -3.265 -40.303 1.00 92.44 96 VAL A C 1
ATOM 759 O O . VAL A 1 96 ? 21.120 -3.659 -39.791 1.00 92.44 96 VAL A O 1
ATOM 762 N N . TRP A 1 97 ? 19.847 -3.259 -41.616 1.00 91.06 97 TRP A N 1
ATOM 763 C CA . TRP A 1 97 ? 20.768 -3.774 -42.626 1.00 91.06 97 TRP A CA 1
ATOM 764 C C . TRP A 1 97 ? 21.191 -2.623 -43.545 1.00 91.06 97 TRP A C 1
ATOM 766 O O . TRP A 1 97 ? 20.374 -2.183 -44.353 1.00 91.06 97 TRP A O 1
ATOM 776 N N . PRO A 1 98 ? 22.434 -2.124 -43.454 1.00 85.38 98 PRO A N 1
ATOM 777 C CA . PRO A 1 98 ? 22.900 -1.006 -44.279 1.00 85.38 98 PRO A CA 1
ATOM 778 C C . PRO A 1 98 ? 23.163 -1.382 -45.746 1.00 85.38 98 PRO A C 1
ATOM 780 O O . PRO A 1 98 ? 23.481 -0.514 -46.550 1.00 85.38 98 PRO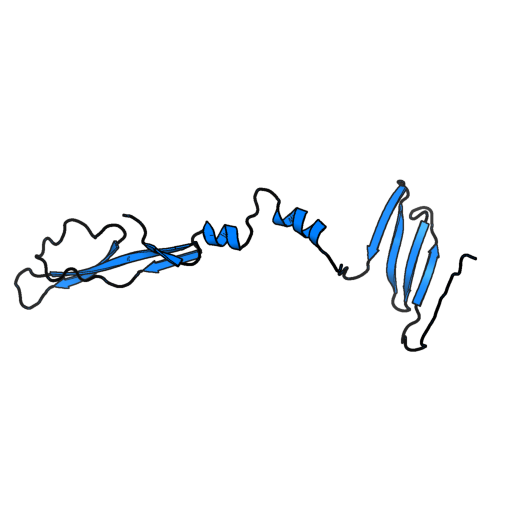 A O 1
ATOM 783 N N . GLY A 1 99 ? 23.045 -2.664 -46.100 1.00 84.12 99 GLY A N 1
ATOM 784 C CA . GLY A 1 99 ? 23.449 -3.188 -47.401 1.00 84.12 99 GLY A CA 1
ATOM 785 C C . GLY A 1 99 ? 24.867 -3.759 -47.385 1.00 84.12 99 GLY A C 1
ATOM 786 O O . GLY A 1 99 ? 25.471 -3.935 -46.326 1.00 84.12 99 GLY A O 1
ATOM 787 N N . LYS A 1 100 ? 25.359 -4.125 -48.571 1.00 85.38 100 LYS A N 1
ATOM 788 C CA . LYS A 1 100 ? 26.699 -4.694 -48.756 1.00 85.38 100 LYS A CA 1
ATOM 789 C C . LYS A 1 100 ? 27.755 -3.597 -48.609 1.00 85.38 100 LYS A C 1
ATOM 791 O O . LYS A 1 100 ? 27.587 -2.520 -49.176 1.00 85.38 100 LYS A O 1
ATOM 796 N N . VAL A 1 101 ? 28.834 -3.899 -47.898 1.00 85.19 101 VAL A N 1
ATOM 797 C CA . VAL A 1 101 ? 30.015 -3.038 -47.737 1.00 85.19 101 VAL A CA 1
ATOM 798 C C . VAL A 1 101 ? 31.287 -3.857 -47.978 1.00 85.19 101 VAL A C 1
ATOM 800 O O . VAL A 1 101 ? 31.210 -5.077 -48.130 1.00 85.19 101 VAL A O 1
ATOM 803 N N . ASP A 1 102 ? 32.442 -3.201 -48.066 1.00 83.69 102 ASP A N 1
ATOM 804 C CA . ASP A 1 102 ? 33.738 -3.887 -48.134 1.00 83.69 102 ASP A CA 1
ATOM 805 C C . ASP A 1 102 ? 34.150 -4.493 -46.774 1.00 83.69 102 ASP A C 1
ATOM 807 O O . ASP A 1 102 ? 33.459 -4.339 -45.762 1.00 83.69 102 ASP A O 1
ATOM 811 N N . GLU A 1 103 ? 35.278 -5.207 -46.756 1.00 80.75 103 GLU A N 1
ATOM 812 C CA . GLU A 1 103 ? 35.815 -5.886 -45.569 1.00 80.75 103 GLU A CA 1
ATOM 813 C C . GLU A 1 103 ? 36.224 -4.929 -44.440 1.00 80.75 103 GLU A C 1
ATOM 815 O O . GLU A 1 103 ? 36.343 -5.355 -43.290 1.00 80.75 103 GLU A O 1
ATOM 820 N N . TYR A 1 104 ? 36.398 -3.643 -44.752 1.00 81.62 104 TYR A N 1
ATOM 821 C CA . TYR A 1 104 ? 36.742 -2.612 -43.779 1.00 81.62 104 TYR A CA 1
ATOM 822 C C . TYR A 1 104 ? 35.501 -2.037 -43.094 1.00 81.62 104 TYR A C 1
ATOM 824 O O . TYR A 1 104 ? 35.621 -1.487 -42.001 1.00 81.62 104 TYR A O 1
ATOM 832 N N . GLY A 1 105 ? 34.313 -2.233 -43.678 1.00 76.12 105 GLY A N 1
ATOM 833 C CA . GLY A 1 105 ? 33.032 -1.855 -43.093 1.00 76.12 105 GLY A CA 1
ATOM 834 C C . GLY A 1 105 ? 32.923 -0.365 -42.746 1.00 76.12 105 GLY A C 1
ATOM 835 O O . GLY A 1 105 ? 33.810 0.437 -43.042 1.00 76.12 105 GLY A O 1
ATOM 836 N N . PRO A 1 106 ? 31.817 0.071 -42.120 1.00 81.75 106 PRO A N 1
ATOM 837 C CA . PRO A 1 106 ? 31.804 1.389 -41.506 1.00 81.75 106 PRO A CA 1
ATOM 838 C C . PRO A 1 106 ? 32.727 1.391 -40.279 1.00 81.75 106 PRO A C 1
ATOM 840 O O . PRO A 1 106 ? 32.783 0.414 -39.533 1.00 81.75 106 PRO A O 1
ATOM 843 N N . ALA A 1 107 ? 33.397 2.520 -40.038 1.00 87.38 107 ALA A N 1
ATOM 844 C CA . ALA A 1 107 ? 34.308 2.689 -38.903 1.00 87.38 107 ALA A CA 1
ATOM 845 C C . ALA A 1 107 ? 33.626 2.491 -37.532 1.00 87.38 107 ALA A C 1
ATOM 847 O O . ALA A 1 107 ? 34.300 2.174 -36.554 1.00 87.38 107 ALA A O 1
ATOM 848 N N . GLU A 1 108 ? 32.301 2.660 -37.460 1.00 89.56 108 GLU A N 1
ATOM 849 C CA . GLU A 1 108 ? 31.517 2.506 -36.237 1.00 89.56 108 GLU A CA 1
ATOM 850 C C . GLU A 1 108 ? 30.088 2.023 -36.537 1.00 89.56 108 GLU A C 1
ATOM 852 O O . GLU A 1 108 ? 29.541 2.249 -37.622 1.00 89.56 108 GLU A O 1
ATOM 857 N N . ALA A 1 109 ? 29.463 1.353 -35.564 1.00 89.69 109 ALA A N 1
ATOM 858 C CA . ALA A 1 109 ? 28.027 1.104 -35.607 1.00 89.69 109 ALA A CA 1
ATOM 859 C C . ALA A 1 109 ? 27.256 2.436 -35.491 1.00 89.69 109 ALA A C 1
ATOM 861 O O . ALA A 1 109 ? 27.736 3.367 -34.849 1.00 89.69 109 ALA A O 1
ATOM 862 N N . PRO A 1 110 ? 26.040 2.548 -36.058 1.00 91.00 110 PRO A N 1
ATOM 863 C CA . PRO A 1 110 ? 25.213 3.734 -35.846 1.00 91.00 110 PRO A CA 1
ATOM 864 C C . PRO A 1 110 ? 24.994 4.013 -34.352 1.00 91.00 110 PRO A C 1
ATOM 866 O O . PRO A 1 110 ? 24.883 3.072 -33.564 1.00 91.00 110 PRO A O 1
ATOM 869 N N . ALA A 1 111 ? 24.872 5.287 -33.969 1.00 92.19 111 ALA A N 1
ATOM 870 C CA . ALA A 1 111 ? 24.666 5.691 -32.578 1.00 92.19 111 ALA A CA 1
ATOM 871 C C . ALA A 1 111 ? 23.529 4.895 -31.908 1.00 92.19 111 ALA A C 1
ATOM 873 O O . ALA A 1 111 ? 22.463 4.674 -32.493 1.00 92.19 111 ALA A O 1
ATOM 874 N N . GLY A 1 112 ? 23.772 4.424 -30.684 1.00 93.44 112 GLY A N 1
ATOM 875 C CA . GLY A 1 112 ? 22.814 3.616 -29.929 1.00 93.44 112 GLY A CA 1
ATOM 876 C C . GLY A 1 112 ? 22.648 2.176 -30.419 1.00 93.44 112 GLY A C 1
ATOM 877 O O . GLY A 1 112 ? 21.887 1.410 -29.822 1.00 93.44 112 GLY A O 1
ATOM 878 N N . CYS A 1 113 ? 23.329 1.787 -31.499 1.00 93.75 113 CYS A N 1
ATOM 879 C CA . CYS A 1 113 ? 23.284 0.443 -32.054 1.00 93.75 113 CYS A CA 1
ATOM 880 C C . CYS A 1 113 ? 24.550 -0.349 -31.743 1.00 93.75 113 CYS A C 1
ATOM 882 O O . CYS A 1 113 ? 25.614 0.188 -31.462 1.00 93.75 113 CYS A O 1
ATOM 884 N N . PHE A 1 114 ? 24.431 -1.667 -31.854 1.00 92.12 114 PHE A N 1
ATOM 885 C CA . PHE A 1 114 ? 25.564 -2.578 -31.788 1.00 92.12 114 PHE A CA 1
ATOM 886 C C . PHE A 1 114 ? 25.454 -3.659 -32.856 1.00 92.12 114 PHE A C 1
ATOM 888 O O . PHE A 1 114 ? 24.361 -3.994 -33.330 1.00 92.12 114 PHE A O 1
ATOM 895 N N . LEU A 1 115 ? 26.607 -4.200 -33.245 1.00 92.56 115 LEU A N 1
ATOM 896 C CA . LEU A 1 115 ? 26.698 -5.272 -34.224 1.00 92.56 115 LEU A CA 1
ATOM 897 C C . LEU A 1 115 ? 26.112 -6.563 -33.645 1.00 92.56 115 LEU A C 1
ATOM 899 O O . LEU A 1 115 ? 26.485 -7.008 -32.564 1.00 92.56 115 LEU A O 1
ATOM 903 N N . THR A 1 116 ? 25.204 -7.189 -34.386 1.00 94.88 116 THR A N 1
ATOM 904 C CA . THR A 1 116 ? 24.601 -8.479 -34.005 1.00 94.88 116 THR A CA 1
ATOM 905 C C . THR A 1 116 ? 24.851 -9.580 -35.020 1.00 94.88 116 THR A C 1
ATOM 907 O O . THR A 1 116 ? 24.575 -10.746 -34.742 1.00 94.88 116 THR A O 1
ATOM 910 N N . GLN A 1 117 ? 25.382 -9.223 -36.188 1.00 92.56 117 GLN A N 1
ATOM 911 C CA . GLN A 1 117 ? 25.788 -10.169 -37.210 1.00 92.56 117 GLN A CA 1
ATOM 912 C C . GLN A 1 117 ? 26.794 -9.537 -38.169 1.00 92.56 117 GLN A C 1
ATOM 914 O O . GLN A 1 117 ? 26.584 -8.410 -38.609 1.00 92.56 117 GLN A O 1
ATOM 919 N N . ALA A 1 118 ? 27.800 -10.318 -38.560 1.00 90.50 118 ALA A N 1
ATOM 920 C CA . ALA A 1 118 ? 28.636 -10.092 -39.732 1.00 90.50 118 ALA A CA 1
ATOM 921 C C . ALA A 1 118 ? 28.631 -11.362 -40.593 1.00 90.50 118 ALA A C 1
ATOM 923 O O . ALA A 1 118 ? 28.738 -12.469 -40.056 1.00 90.50 118 ALA A O 1
ATOM 924 N N . ARG A 1 119 ? 28.469 -11.224 -41.911 1.00 90.50 119 ARG A N 1
ATOM 925 C CA . ARG A 1 119 ? 28.497 -12.347 -42.861 1.00 90.50 119 ARG A CA 1
ATOM 926 C C . ARG A 1 119 ? 29.258 -11.965 -44.121 1.00 9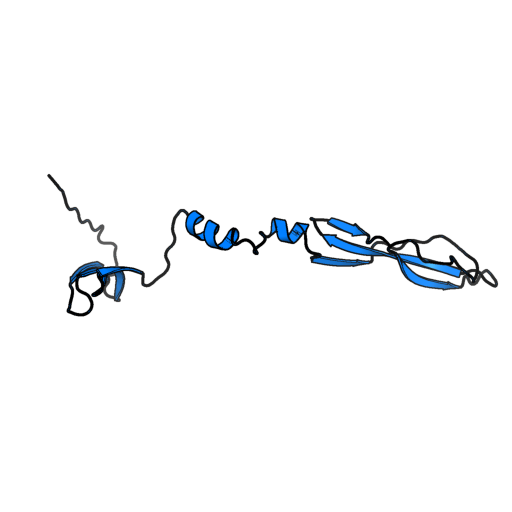0.50 119 ARG A C 1
ATOM 928 O O . ARG A 1 119 ? 28.928 -10.956 -44.739 1.00 90.50 119 ARG A O 1
ATOM 935 N N . HIS A 1 120 ? 30.210 -12.806 -44.511 1.00 90.19 120 HIS A N 1
ATOM 936 C CA . HIS A 1 120 ? 30.873 -12.711 -45.807 1.00 90.19 120 HIS A CA 1
ATOM 937 C C . HIS A 1 120 ? 29.876 -12.983 -46.941 1.00 90.19 120 HIS A C 1
ATOM 939 O O . HIS A 1 120 ? 29.072 -13.916 -46.857 1.00 90.19 120 HIS A O 1
ATOM 945 N N . ASP 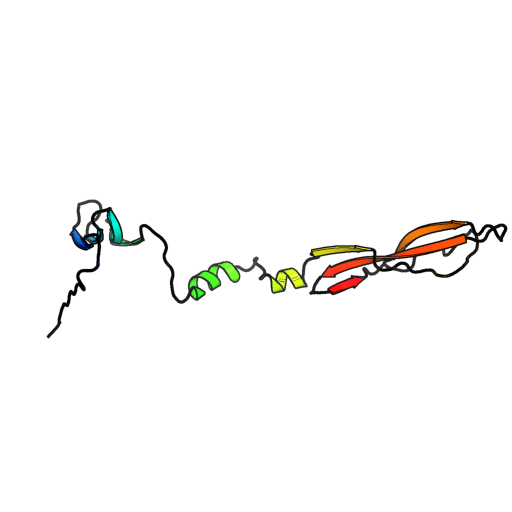A 1 121 ? 29.938 -12.178 -47.996 1.00 87.50 121 ASP A N 1
ATOM 946 C CA . ASP A 1 121 ? 29.187 -12.388 -49.224 1.00 87.50 121 ASP A CA 1
ATOM 947 C C . ASP A 1 121 ? 29.963 -13.346 -50.142 1.00 87.50 121 ASP A C 1
ATOM 949 O O . ASP A 1 121 ? 30.980 -12.955 -50.719 1.00 87.50 121 ASP A O 1
ATOM 953 N N . PRO A 1 122 ? 29.477 -14.584 -50.347 1.00 88.56 122 PRO A N 1
ATOM 954 C CA . PRO A 1 122 ? 30.191 -15.589 -51.131 1.00 88.56 122 PRO A CA 1
ATOM 955 C C . PRO A 1 122 ? 30.332 -15.230 -52.620 1.00 88.56 122 PRO A C 1
ATOM 957 O O . PRO A 1 122 ? 31.037 -15.928 -53.341 1.00 88.56 122 PRO A O 1
ATOM 960 N N . THR A 1 123 ? 29.661 -14.178 -53.100 1.00 89.62 123 THR A N 1
ATOM 961 C CA . THR A 1 123 ? 29.714 -13.735 -54.504 1.00 89.62 123 THR A CA 1
ATOM 962 C C . THR A 1 123 ? 30.815 -12.712 -54.789 1.00 89.62 123 THR A C 1
ATOM 964 O O . THR A 1 123 ? 30.993 -12.304 -55.935 1.00 89.62 123 THR A O 1
ATOM 967 N N . THR A 1 124 ? 31.566 -12.293 -53.769 1.00 87.44 124 THR A N 1
ATOM 968 C CA . THR A 1 124 ? 32.610 -11.267 -53.879 1.00 87.44 124 THR A CA 1
ATOM 969 C C . THR A 1 124 ? 33.868 -11.696 -53.129 1.00 87.44 124 THR A C 1
ATOM 971 O O . THR A 1 124 ? 33.795 -12.538 -52.242 1.00 87.44 124 THR A O 1
ATOM 974 N N . ALA A 1 125 ? 35.020 -11.114 -53.470 1.00 88.50 125 ALA A N 1
ATOM 975 C CA . ALA A 1 125 ? 36.274 -11.407 -52.773 1.00 88.50 125 ALA A CA 1
ATOM 976 C C . ALA A 1 125 ? 36.344 -10.794 -51.359 1.00 88.50 125 ALA A C 1
ATOM 978 O O . ALA A 1 125 ? 37.031 -11.344 -50.506 1.00 88.50 125 ALA A O 1
ATOM 979 N N . TYR A 1 126 ? 35.648 -9.671 -51.128 1.00 87.31 126 TYR A N 1
ATOM 980 C CA . TYR A 1 126 ? 35.780 -8.851 -49.911 1.00 87.31 126 TYR A CA 1
ATOM 981 C C . TYR A 1 126 ? 34.453 -8.299 -49.373 1.00 87.31 126 TYR A C 1
ATOM 983 O O . TYR A 1 126 ? 34.443 -7.495 -48.447 1.00 87.31 126 TYR A O 1
ATOM 991 N N . GLY A 1 127 ? 33.316 -8.650 -49.972 1.00 88.75 127 GLY A N 1
ATOM 992 C CA . GLY A 1 127 ? 32.026 -8.105 -49.563 1.00 88.75 127 GLY A CA 1
ATOM 993 C C . GLY A 1 127 ? 31.567 -8.699 -48.238 1.00 88.75 127 GLY A C 1
ATOM 994 O O . GLY A 1 127 ? 31.583 -9.914 -48.037 1.00 88.75 127 GLY A O 1
ATOM 995 N N . VAL A 1 128 ? 31.104 -7.836 -47.339 1.00 89.12 128 VAL A N 1
ATOM 996 C CA . VAL A 1 128 ? 30.540 -8.210 -46.042 1.00 89.12 128 VAL A CA 1
ATOM 997 C C . VAL A 1 128 ? 29.167 -7.559 -45.884 1.00 89.12 128 VAL A C 1
ATOM 999 O O . VAL A 1 128 ? 28.878 -6.482 -46.406 1.00 89.12 128 VAL A O 1
ATOM 1002 N N . THR A 1 129 ? 28.282 -8.238 -45.164 1.00 89.81 129 THR A N 1
ATOM 1003 C CA . THR A 1 129 ? 26.999 -7.691 -44.715 1.00 89.81 129 THR A CA 1
ATOM 1004 C C . THR A 1 129 ? 26.962 -7.646 -43.196 1.00 89.81 129 THR A C 1
ATOM 1006 O O . THR A 1 129 ? 27.377 -8.594 -42.522 1.00 89.81 129 THR A O 1
ATOM 1009 N N . PHE A 1 130 ? 26.435 -6.547 -42.661 1.00 89.56 130 PHE A N 1
ATOM 1010 C CA . PHE A 1 130 ? 26.279 -6.331 -41.227 1.00 89.56 130 PHE A CA 1
ATOM 1011 C C . PHE A 1 130 ? 24.807 -6.178 -40.848 1.00 89.56 130 PHE A C 1
ATOM 1013 O O . PHE A 1 130 ? 24.020 -5.597 -41.597 1.00 89.56 130 PHE A O 1
ATOM 1020 N N . ALA A 1 131 ? 24.452 -6.664 -39.657 1.00 92.81 131 ALA A N 1
ATOM 1021 C CA . ALA A 1 131 ? 23.184 -6.345 -39.009 1.00 92.81 131 ALA A CA 1
ATOM 1022 C C . ALA A 1 131 ? 23.443 -5.630 -37.686 1.00 92.81 131 ALA A C 1
ATOM 1024 O O . ALA A 1 131 ? 24.032 -6.207 -36.761 1.00 92.81 131 ALA A O 1
ATOM 1025 N N . TYR A 1 132 ? 22.939 -4.408 -37.569 1.00 94.06 132 TYR A N 1
ATOM 1026 C CA . TYR A 1 132 ? 22.963 -3.644 -36.326 1.00 94.06 132 TYR A CA 1
ATOM 1027 C C . TYR A 1 132 ? 21.607 -3.722 -35.635 1.00 94.06 132 TYR A C 1
ATOM 1029 O O . TYR A 1 132 ? 20.574 -3.846 -36.292 1.00 94.06 132 TYR A O 1
ATOM 1037 N N . ARG A 1 133 ? 21.582 -3.650 -34.304 1.00 95.94 133 ARG A N 1
ATOM 1038 C CA . ARG A 1 133 ? 20.335 -3.498 -33.541 1.00 95.94 133 ARG A CA 1
ATOM 1039 C C . ARG A 1 133 ? 20.483 -2.349 -32.550 1.00 95.94 133 ARG A C 1
ATOM 1041 O O . ARG A 1 133 ? 21.510 -2.310 -31.873 1.00 95.94 133 ARG A O 1
ATOM 1048 N N . PRO A 1 134 ? 19.488 -1.454 -32.425 1.00 96.00 134 PRO A N 1
ATOM 1049 C CA . PRO A 1 134 ? 19.500 -0.435 -31.387 1.00 96.00 134 PRO A CA 1
ATOM 1050 C C . PRO A 1 134 ? 19.294 -1.081 -30.015 1.00 96.00 134 PRO A C 1
ATOM 1052 O O . PRO A 1 134 ? 18.462 -1.985 -29.869 1.00 96.00 134 PRO A O 1
ATOM 1055 N N . LEU A 1 135 ? 20.018 -0.606 -29.004 1.00 95.69 135 LEU A N 1
ATOM 1056 C CA . LEU A 1 135 ? 19.705 -0.901 -27.612 1.00 95.69 135 LEU A CA 1
ATOM 1057 C C . LEU A 1 135 ? 18.545 0.000 -27.177 1.00 95.69 135 LEU A C 1
ATOM 1059 O O . LEU A 1 135 ? 18.587 1.220 -27.347 1.00 95.69 135 LEU A O 1
ATOM 1063 N N . GLN A 1 136 ? 17.486 -0.610 -26.651 1.00 96.81 136 GLN A N 1
ATOM 1064 C CA . GLN A 1 136 ? 16.277 0.092 -26.237 1.00 96.81 136 GLN A CA 1
ATOM 1065 C C . GLN A 1 136 ? 15.979 -0.150 -24.763 1.00 96.81 136 GLN A C 1
ATOM 1067 O O . GLN A 1 136 ? 16.179 -1.251 -24.253 1.00 96.81 136 GLN A O 1
ATOM 1072 N N . MET A 1 137 ? 15.441 0.872 -24.104 1.00 96.75 137 MET A N 1
ATOM 1073 C CA . MET A 1 137 ? 14.979 0.832 -22.718 1.00 96.75 137 MET A CA 1
ATOM 1074 C C . MET A 1 137 ? 13.492 1.183 -22.635 1.00 96.75 137 MET A C 1
ATOM 1076 O O . MET A 1 137 ? 13.022 2.063 -23.358 1.00 96.75 137 MET A O 1
ATOM 1080 N N . TRP A 1 138 ? 12.747 0.499 -21.768 1.00 97.19 138 TRP A N 1
ATOM 1081 C CA . TRP A 1 138 ? 11.349 0.817 -21.483 1.00 97.19 138 TRP A CA 1
ATOM 1082 C C . TRP A 1 138 ? 11.269 1.767 -20.290 1.00 97.19 138 TRP A C 1
ATOM 1084 O O . TRP A 1 138 ? 11.609 1.389 -19.167 1.00 97.19 138 TRP A O 1
ATOM 1094 N N . VAL A 1 139 ? 10.830 2.999 -20.547 1.00 97.00 139 VAL A N 1
ATOM 1095 C CA . VAL A 1 139 ? 10.659 4.059 -19.543 1.00 97.00 139 VAL A CA 1
ATOM 1096 C C . VAL A 1 139 ? 9.586 5.042 -20.012 1.00 97.00 139 VAL A C 1
ATOM 1098 O O . VAL A 1 139 ? 9.497 5.350 -21.204 1.00 97.00 139 VAL A O 1
ATOM 1101 N N . GLY A 1 140 ? 8.745 5.528 -19.096 1.00 94.81 140 GLY A N 1
ATOM 1102 C CA . GLY A 1 140 ? 7.674 6.471 -19.433 1.00 94.81 140 GLY A CA 1
ATOM 1103 C C . GLY A 1 140 ? 6.663 5.899 -20.425 1.00 94.81 140 GLY A C 1
ATOM 1104 O O . GLY A 1 140 ? 6.307 6.563 -21.399 1.00 94.81 140 GLY A O 1
ATOM 1105 N N . ASN A 1 141 ? 6.255 4.645 -20.189 1.00 94.25 141 ASN A N 1
ATOM 1106 C CA . ASN A 1 141 ? 5.276 3.898 -20.984 1.00 94.25 141 ASN A CA 1
ATOM 1107 C C . ASN A 1 141 ? 5.636 3.749 -22.478 1.00 94.25 141 ASN A C 1
ATOM 1109 O O . ASN A 1 141 ? 4.767 3.780 -23.349 1.00 94.25 141 ASN A O 1
ATOM 1113 N N . GLY A 1 142 ? 6.926 3.607 -22.793 1.00 95.75 142 GLY A N 1
ATOM 1114 C CA . GLY A 1 142 ? 7.363 3.358 -24.162 1.00 95.75 142 GLY A CA 1
ATOM 1115 C C . GLY A 1 142 ? 8.818 2.918 -24.275 1.00 95.75 142 GLY A C 1
ATOM 1116 O O . GLY A 1 142 ? 9.641 3.174 -23.395 1.00 95.75 142 GLY A O 1
ATOM 1117 N N . TRP A 1 143 ? 9.141 2.279 -25.400 1.00 97.00 143 TRP A N 1
ATOM 1118 C CA . TRP A 1 143 ? 10.517 1.960 -25.775 1.00 97.00 143 TRP A CA 1
ATOM 1119 C C . TRP A 1 143 ? 11.238 3.208 -26.282 1.00 97.00 143 TRP A C 1
ATOM 1121 O O . TRP A 1 143 ? 10.761 3.888 -27.190 1.00 97.00 143 TRP A O 1
ATOM 1131 N N . ARG A 1 144 ? 12.411 3.490 -25.718 1.00 94.56 144 ARG A N 1
ATOM 1132 C CA . ARG A 1 144 ? 13.319 4.561 -26.141 1.00 94.56 144 ARG A CA 1
ATOM 1133 C C . ARG A 1 144 ? 14.630 3.944 -26.608 1.00 94.56 144 ARG A C 1
ATOM 1135 O O . ARG A 1 144 ? 15.169 3.080 -25.922 1.00 94.56 144 ARG A O 1
ATOM 1142 N N . THR A 1 145 ? 15.140 4.380 -27.755 1.00 92.75 145 THR A N 1
ATOM 1143 C CA . THR A 1 145 ? 16.497 4.031 -28.199 1.00 92.75 145 THR A CA 1
ATOM 1144 C C . THR A 1 145 ? 17.506 4.857 -27.407 1.00 92.75 145 THR A C 1
ATOM 1146 O O . THR A 1 145 ? 17.296 6.052 -27.201 1.00 92.75 145 THR A O 1
ATOM 1149 N N . ILE A 1 146 ? 18.569 4.215 -26.931 1.00 91.06 146 ILE A N 1
ATOM 1150 C CA . ILE A 1 146 ? 19.663 4.891 -26.230 1.00 91.06 146 ILE A CA 1
ATOM 1151 C C . ILE A 1 146 ? 20.454 5.726 -27.245 1.00 91.06 146 ILE A C 1
ATOM 1153 O O . ILE A 1 146 ? 20.699 5.254 -28.351 1.00 91.06 146 ILE A O 1
ATOM 1157 N N . ASN A 1 147 ? 20.844 6.954 -26.894 1.00 86.44 147 ASN A N 1
ATOM 1158 C CA . ASN A 1 147 ? 21.772 7.725 -27.725 1.00 86.44 147 ASN A CA 1
ATOM 1159 C C . ASN A 1 147 ? 23.192 7.161 -27.567 1.00 86.44 147 ASN A C 1
ATOM 1161 O O . ASN A 1 147 ? 23.595 6.852 -26.445 1.00 86.44 147 ASN A O 1
ATOM 1165 N N . GLY A 1 148 ? 23.891 6.992 -28.693 1.00 68.19 148 GLY A N 1
ATOM 1166 C CA . GLY A 1 148 ? 25.301 6.586 -28.744 1.00 68.19 148 GLY A CA 1
ATOM 1167 C C . GLY A 1 148 ? 26.238 7.734 -28.429 1.00 68.19 148 GLY A C 1
ATOM 1168 O O . GLY A 1 148 ? 25.866 8.881 -28.766 1.00 68.19 148 GLY A O 1
#

Sequence (148 aa):
AKRMTMTSSNNSVLNAQFNLWGDGNRPTVIELDDDQGWHLYSQRNTDGSIQFVVNGQVIPDNYGNFDARYLTSGNVYTKGESDNRYVQNIQRGAPVWPGKVDEYGPAEAPAGCFLTQARHDPTTAYGVTFAYRPLQMWVGNGWRTING

Radius of gyration: 35.53 Å; chains: 1; bounding box: 72×30×94 Å

Secondary structure (DSSP, 8-state):
---------S--SS-EEEEEE--SSSSEEEEEEETTEEEEEEEE-TTS-EEEEESS----S--HHHHHHHH-STT---HHHHHHHS--EEEE---B---EE-TT--SSPPTTEEEEEEEE-TTSSS-EEEEEEEEEEE-SSSEEEPP-

Organism: Salmonella newport (NCBI:txid108619)